Protein AF-A0A9P5PRA2-F1 (afdb_monomer_lite)

Sequence (176 aa):
MSWTPRVGTCTAAHLPLDAEDLCKRAFFCLAYCMKWENIPAKLIINVDEKRAFTLLVGSSASGDILPFQAVWAGKTEKSLPSKDAPGMTEALQRGFHFTFAASEKKTMKEYIEDILIPYVKDIIASDPGLDDDQKAVFYIGVYPVHPGIILIFVPANCMGKVYRKRIQSVGGVFDK

Organism: NCBI:txid206335

pLDDT: mean 76.44, std 20.95, range [28.56, 96.5]

Structure (mmCIF, N/CA/C/O backbone):
data_AF-A0A9P5PRA2-F1
#
_entry.id   AF-A0A9P5PRA2-F1
#
loop_
_atom_site.group_PDB
_atom_site.id
_atom_site.type_symbol
_atom_site.label_atom_id
_atom_site.label_alt_id
_atom_site.label_comp_id
_atom_site.label_asym_id
_atom_site.label_entity_id
_atom_site.label_seq_id
_atom_site.pdbx_PDB_ins_code
_at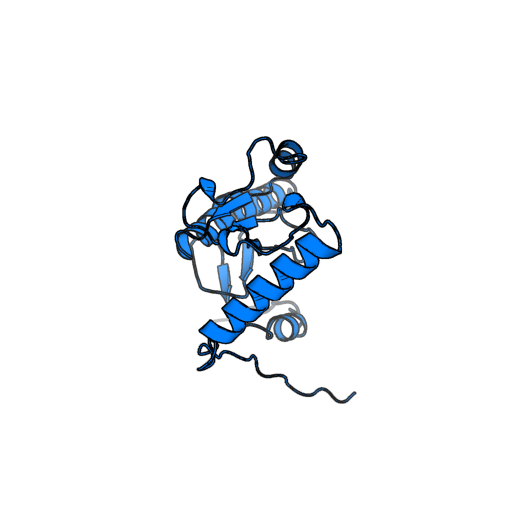om_site.Cartn_x
_atom_site.Cartn_y
_atom_site.Cartn_z
_atom_site.occupancy
_atom_site.B_iso_or_equiv
_atom_site.auth_seq_id
_atom_site.auth_comp_id
_atom_site.auth_asym_id
_atom_site.auth_atom_id
_atom_site.pdbx_PDB_model_num
ATOM 1 N N . MET A 1 1 ? 2.597 -35.033 14.545 1.00 32.81 1 MET A N 1
ATOM 2 C CA . MET A 1 1 ? 2.822 -33.937 13.576 1.00 32.81 1 MET A CA 1
ATOM 3 C C . MET A 1 1 ? 4.154 -33.277 13.897 1.00 32.81 1 MET A C 1
ATOM 5 O O . MET A 1 1 ? 4.254 -32.586 14.901 1.00 32.81 1 MET A O 1
ATOM 9 N N . SER A 1 2 ? 5.188 -33.561 13.109 1.00 29.62 2 SER A N 1
ATOM 10 C CA . SER A 1 2 ? 6.547 -33.031 13.269 1.00 29.62 2 SER A CA 1
ATOM 11 C C . SER A 1 2 ? 6.658 -31.657 12.604 1.00 29.62 2 SER A C 1
ATOM 13 O O . SER A 1 2 ? 6.610 -31.564 11.380 1.00 29.62 2 SER A O 1
ATOM 15 N N . TRP A 1 3 ? 6.788 -30.596 1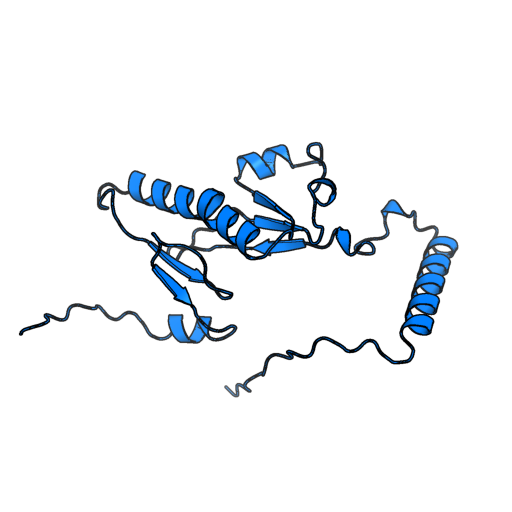3.398 1.00 33.50 3 TRP A N 1
ATOM 16 C CA . TRP A 1 3 ? 7.086 -29.253 12.895 1.00 33.50 3 TRP A CA 1
ATOM 17 C C . TRP A 1 3 ? 8.542 -28.898 13.184 1.00 33.50 3 TRP A C 1
ATOM 19 O O . TRP A 1 3 ? 8.996 -29.038 14.318 1.00 33.50 3 TRP A O 1
ATOM 29 N N . THR A 1 4 ? 9.245 -28.388 12.173 1.00 30.81 4 THR A N 1
ATOM 30 C CA . THR A 1 4 ? 10.605 -27.847 12.301 1.00 30.81 4 THR A CA 1
ATOM 31 C C . THR A 1 4 ? 10.536 -26.315 12.315 1.00 30.81 4 THR A C 1
ATOM 33 O O . THR A 1 4 ? 9.910 -25.737 11.421 1.00 30.81 4 THR A O 1
ATOM 36 N N . PRO A 1 5 ? 11.153 -25.620 13.288 1.00 37.66 5 PRO A N 1
ATOM 37 C CA . PRO A 1 5 ? 11.253 -24.164 13.261 1.00 37.66 5 PRO A CA 1
ATOM 38 C C . PRO A 1 5 ? 12.090 -23.729 12.055 1.00 37.66 5 PRO A C 1
ATOM 40 O O . PRO A 1 5 ? 13.220 -24.185 11.894 1.00 37.66 5 PRO A O 1
ATOM 43 N N . ARG A 1 6 ? 11.558 -22.842 11.209 1.00 36.84 6 ARG A N 1
ATOM 44 C CA . ARG A 1 6 ? 12.360 -22.158 10.187 1.00 36.84 6 ARG A CA 1
ATOM 45 C C . ARG A 1 6 ? 12.792 -20.796 10.718 1.00 36.84 6 ARG A C 1
ATOM 47 O O . ARG A 1 6 ? 11.958 -20.018 11.176 1.00 36.84 6 ARG A O 1
ATOM 54 N N . VAL A 1 7 ? 14.095 -20.537 10.663 1.00 39.88 7 VAL A N 1
ATOM 55 C CA . VAL A 1 7 ? 14.707 -19.234 10.949 1.00 39.88 7 VAL A CA 1
ATOM 56 C C . VAL A 1 7 ? 14.623 -18.391 9.677 1.00 39.88 7 VAL A C 1
ATOM 58 O O . VAL A 1 7 ? 14.866 -18.903 8.586 1.00 39.88 7 VAL A O 1
ATOM 61 N N . GLY A 1 8 ? 14.234 -17.122 9.798 1.00 38.12 8 GLY A N 1
ATOM 62 C CA . GLY A 1 8 ? 14.228 -16.202 8.661 1.00 38.12 8 GLY A CA 1
ATOM 63 C C . GLY A 1 8 ? 15.654 -15.900 8.201 1.00 38.12 8 GLY A C 1
ATOM 64 O O . GLY A 1 8 ? 16.524 -15.614 9.021 1.00 38.12 8 GLY A O 1
ATOM 65 N N . THR A 1 9 ? 15.901 -15.953 6.895 1.00 39.00 9 THR A N 1
ATOM 66 C CA . THR A 1 9 ? 17.178 -15.554 6.297 1.00 39.00 9 THR A CA 1
ATOM 67 C C . THR A 1 9 ? 17.235 -14.030 6.201 1.00 39.00 9 THR A C 1
ATOM 69 O O . THR A 1 9 ? 16.805 -13.451 5.208 1.00 39.00 9 THR A O 1
ATOM 72 N N . CYS A 1 10 ? 17.754 -13.370 7.236 1.00 49.25 10 CYS A N 1
ATOM 73 C CA . CYS A 1 10 ? 18.194 -11.977 7.150 1.00 49.25 10 CYS A CA 1
ATOM 74 C C . CYS A 1 10 ? 19.681 -11.951 6.797 1.00 49.25 10 CYS A C 1
ATOM 76 O O . CYS A 1 10 ? 20.543 -11.733 7.644 1.00 49.25 10 CYS A O 1
ATOM 78 N N . THR A 1 11 ? 19.989 -12.193 5.531 1.00 36.88 11 THR A N 1
ATOM 79 C CA . THR A 1 11 ? 21.275 -11.803 4.958 1.00 36.88 11 THR A CA 1
ATOM 80 C C . THR A 1 11 ? 20.932 -10.961 3.748 1.00 36.88 11 THR A C 1
ATOM 82 O O . THR A 1 11 ? 20.358 -11.473 2.790 1.00 36.88 11 THR A O 1
ATOM 85 N N . ALA A 1 12 ? 21.219 -9.659 3.812 1.00 45.62 12 ALA A N 1
ATOM 86 C CA . ALA A 1 12 ? 21.282 -8.853 2.602 1.00 45.62 12 ALA A CA 1
ATOM 87 C C . ALA A 1 12 ? 22.289 -9.557 1.692 1.00 45.62 12 ALA A C 1
ATOM 89 O O . ALA A 1 12 ? 23.443 -9.732 2.086 1.00 45.62 12 ALA A O 1
ATOM 90 N N . ALA A 1 13 ? 21.828 -10.083 0.559 1.00 53.19 13 ALA A N 1
ATOM 91 C CA . ALA A 1 13 ? 22.694 -10.848 -0.318 1.00 53.19 13 ALA A CA 1
ATOM 92 C C . ALA A 1 13 ? 23.853 -9.938 -0.742 1.00 53.19 13 ALA A C 1
ATOM 94 O O . ALA A 1 13 ? 23.640 -8.935 -1.424 1.00 53.19 13 ALA A O 1
ATOM 95 N N . HIS A 1 14 ? 25.074 -10.265 -0.311 1.00 69.50 14 HIS A N 1
ATOM 96 C CA . HIS A 1 14 ? 26.256 -9.728 -0.966 1.00 69.50 14 HIS A CA 1
ATOM 97 C C . HIS A 1 14 ? 26.139 -10.100 -2.442 1.00 69.50 14 HIS A C 1
ATOM 99 O O . HIS A 1 14 ? 25.847 -11.255 -2.765 1.00 69.50 14 HIS A O 1
ATOM 105 N N . LEU A 1 15 ? 26.317 -9.118 -3.326 1.00 75.19 15 LEU A N 1
ATOM 106 C CA . LEU A 1 15 ? 26.399 -9.402 -4.751 1.00 75.19 15 LEU A CA 1
ATOM 107 C C . LEU A 1 15 ? 27.487 -10.467 -4.957 1.00 75.19 15 LEU A C 1
ATOM 109 O O . LEU A 1 15 ? 28.559 -10.352 -4.349 1.00 75.19 15 LEU A O 1
ATOM 113 N N . PRO A 1 16 ? 27.225 -11.515 -5.753 1.00 85.50 16 PRO A N 1
ATOM 114 C CA . PRO A 1 16 ? 28.253 -12.497 -6.052 1.00 85.50 16 PRO A CA 1
ATOM 115 C C . PRO A 1 16 ? 29.426 -11.805 -6.762 1.00 85.50 16 PRO A C 1
ATOM 117 O O . PRO A 1 16 ? 29.248 -10.778 -7.422 1.00 85.50 16 PRO A O 1
ATOM 120 N N . LEU A 1 17 ? 30.636 -12.349 -6.616 1.00 86.62 17 LEU A N 1
ATOM 121 C CA . LEU A 1 17 ? 31.850 -11.744 -7.187 1.00 86.62 17 LEU A CA 1
ATOM 122 C C . LEU A 1 17 ? 31.771 -11.583 -8.718 1.00 86.62 17 LEU A C 1
ATOM 124 O O . LEU A 1 17 ? 32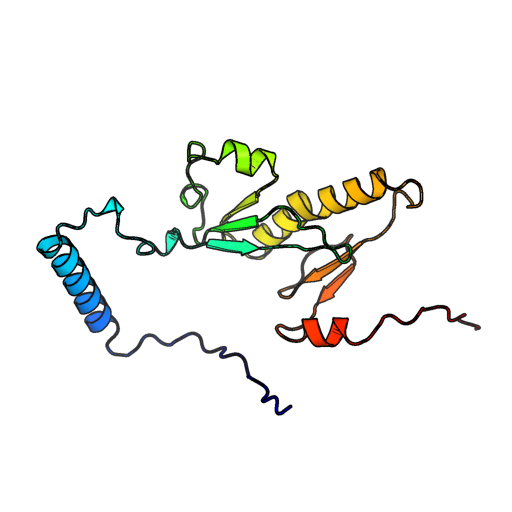.410 -10.694 -9.267 1.00 86.62 17 LEU A O 1
ATOM 128 N N . ASP A 1 18 ? 30.963 -12.405 -9.389 1.00 89.75 18 ASP A N 1
ATOM 129 C CA . ASP A 1 18 ? 30.707 -12.402 -10.832 1.00 89.75 18 ASP A CA 1
ATOM 130 C C . ASP A 1 18 ? 29.368 -11.739 -11.216 1.00 89.75 18 ASP A C 1
ATOM 132 O O . ASP A 1 18 ? 28.861 -11.950 -12.319 1.00 89.75 18 ASP A O 1
ATOM 136 N N . ALA A 1 19 ? 28.776 -10.920 -10.336 1.00 85.50 19 ALA A N 1
ATOM 137 C CA . ALA A 1 19 ? 27.483 -10.271 -10.578 1.00 85.50 19 ALA A CA 1
ATOM 138 C C . ALA A 1 19 ? 27.426 -9.515 -11.914 1.00 85.50 19 ALA A C 1
ATOM 140 O O . ALA A 1 19 ? 26.403 -9.545 -12.595 1.00 85.50 19 ALA A O 1
ATOM 141 N N . GLU A 1 20 ? 28.519 -8.863 -12.318 1.00 87.75 20 GLU A N 1
ATOM 142 C CA . GLU A 1 20 ? 28.580 -8.149 -13.595 1.00 87.75 20 GLU A CA 1
ATOM 143 C C . GLU A 1 20 ? 28.440 -9.103 -14.792 1.00 87.75 20 GLU A C 1
ATOM 145 O O . GLU A 1 20 ? 27.674 -8.828 -15.720 1.00 87.75 20 GLU A O 1
ATOM 150 N N . ASP A 1 21 ? 29.122 -10.248 -14.758 1.00 89.88 21 ASP A N 1
ATOM 151 C CA . ASP A 1 21 ? 29.041 -11.261 -15.810 1.00 89.88 21 ASP A CA 1
ATOM 152 C C . ASP A 1 21 ? 27.671 -11.938 -15.835 1.00 89.88 21 ASP A C 1
ATOM 154 O O . ASP A 1 21 ? 27.110 -12.160 -16.910 1.00 89.88 21 ASP A O 1
ATOM 158 N N . LEU A 1 22 ? 27.091 -12.217 -14.665 1.00 86.81 22 LEU A N 1
ATOM 159 C CA . LEU A 1 22 ? 25.732 -12.744 -14.548 1.00 86.81 22 LEU A CA 1
ATOM 160 C C . LEU A 1 22 ? 24.698 -11.768 -15.124 1.00 86.81 22 LEU A C 1
ATOM 162 O O . LEU A 1 22 ? 23.844 -12.180 -15.910 1.00 86.81 22 LEU A O 1
ATOM 166 N N . CYS A 1 23 ? 24.810 -10.474 -14.815 1.00 85.94 23 CYS A N 1
ATOM 167 C CA . CYS A 1 23 ? 23.946 -9.433 -15.368 1.00 85.94 23 CYS A CA 1
ATOM 168 C C . CYS A 1 23 ? 24.092 -9.316 -16.891 1.00 85.94 23 CYS A C 1
ATOM 170 O O . CYS A 1 23 ? 23.087 -9.270 -17.603 1.00 85.94 23 CYS A O 1
ATOM 172 N N . LYS A 1 24 ? 25.326 -9.330 -17.416 1.00 87.12 24 LYS A N 1
ATOM 173 C CA . LYS A 1 24 ? 25.581 -9.325 -18.868 1.00 87.12 24 LYS A CA 1
ATOM 174 C C . LYS A 1 24 ? 24.975 -10.553 -19.547 1.00 87.12 24 LYS A C 1
ATOM 176 O O . LYS A 1 24 ? 24.306 -10.419 -20.569 1.00 87.12 24 LYS A O 1
ATOM 181 N N . ARG A 1 25 ? 25.158 -11.748 -18.973 1.00 88.12 25 ARG A N 1
ATOM 182 C CA . ARG A 1 25 ? 24.572 -12.996 -19.490 1.00 88.12 25 ARG A CA 1
ATOM 183 C C . ARG A 1 25 ? 23.048 -12.942 -19.489 1.00 88.12 25 ARG A C 1
ATOM 185 O O . ARG A 1 25 ? 22.446 -13.253 -20.509 1.00 88.12 25 ARG A O 1
ATOM 192 N N . ALA A 1 26 ? 22.428 -12.499 -18.396 1.00 86.44 26 ALA A N 1
ATOM 193 C CA . ALA A 1 26 ? 20.977 -12.348 -18.307 1.00 86.44 26 ALA A CA 1
ATOM 194 C C . ALA A 1 26 ? 20.437 -11.369 -19.362 1.00 86.44 26 ALA A C 1
ATOM 196 O O . ALA A 1 26 ? 19.448 -11.671 -20.030 1.00 86.44 26 ALA A O 1
ATOM 197 N N . PHE A 1 27 ? 21.122 -10.240 -19.571 1.00 89.06 27 PHE A N 1
ATOM 198 C CA . PHE A 1 27 ? 20.780 -9.278 -20.618 1.00 89.06 27 PHE A CA 1
ATOM 199 C C . PHE A 1 27 ? 20.839 -9.901 -22.020 1.00 89.06 27 PHE A C 1
ATOM 201 O O . PHE A 1 27 ? 19.895 -9.755 -22.797 1.00 89.06 27 PHE A O 1
ATOM 208 N N . PHE A 1 28 ? 21.906 -10.638 -22.345 1.00 91.00 28 PHE A N 1
ATOM 209 C CA . PHE A 1 28 ? 22.017 -11.304 -23.644 1.00 91.00 28 PHE A CA 1
ATOM 210 C C . PHE A 1 28 ? 20.995 -12.426 -23.825 1.00 91.00 28 PHE A C 1
ATOM 212 O O . PHE A 1 28 ? 20.425 -12.537 -24.908 1.00 91.00 28 PHE A O 1
ATOM 219 N N . CYS A 1 29 ? 20.710 -13.213 -22.784 1.00 88.94 29 CYS A N 1
ATOM 220 C CA . CYS A 1 29 ? 19.642 -14.210 -22.814 1.00 88.94 29 CYS A CA 1
ATOM 221 C C . CYS A 1 29 ? 18.288 -13.553 -23.102 1.00 88.94 29 CYS A C 1
ATOM 223 O O . CYS A 1 29 ? 17.560 -14.015 -23.975 1.00 88.94 29 CYS A O 1
ATOM 225 N N . LEU A 1 30 ? 17.975 -12.439 -22.433 1.00 86.25 30 LEU A N 1
ATOM 226 C CA . LEU A 1 30 ? 16.751 -11.683 -22.684 1.00 86.25 30 LEU A CA 1
ATOM 227 C C . LEU A 1 30 ? 16.692 -11.173 -24.131 1.00 86.25 30 LEU A C 1
ATOM 229 O O . LEU A 1 30 ? 15.699 -11.407 -24.814 1.00 86.25 30 LEU A O 1
ATOM 233 N N . ALA A 1 31 ? 17.755 -10.529 -24.620 1.00 90.62 31 ALA A N 1
ATOM 234 C CA . ALA A 1 31 ? 17.822 -10.019 -25.990 1.00 90.62 31 ALA A CA 1
ATOM 235 C C . ALA A 1 31 ? 17.694 -11.137 -27.039 1.00 90.62 31 ALA A C 1
ATOM 237 O O . ALA A 1 31 ? 17.020 -10.963 -28.056 1.00 90.62 31 ALA A O 1
ATOM 238 N N . TYR A 1 32 ? 18.308 -12.295 -26.782 1.00 91.69 32 TYR A N 1
ATOM 239 C CA . TYR A 1 32 ? 18.194 -13.473 -27.633 1.00 91.69 32 TYR A CA 1
ATOM 240 C C . TYR A 1 32 ? 16.758 -13.999 -27.665 1.00 91.69 32 TYR A C 1
ATOM 242 O O . TYR A 1 32 ? 16.207 -14.151 -28.751 1.00 91.69 32 TYR A O 1
ATOM 250 N N . CYS A 1 33 ? 16.125 -14.195 -26.504 1.00 86.88 33 CYS A N 1
ATOM 251 C CA . CYS A 1 33 ? 14.725 -14.615 -26.419 1.00 86.88 33 CYS A CA 1
ATOM 252 C C . CYS A 1 33 ? 13.797 -13.619 -27.123 1.00 86.88 33 CYS A C 1
ATOM 254 O O . CYS A 1 33 ? 12.947 -14.023 -27.908 1.00 86.88 33 CYS A O 1
ATOM 256 N N . MET A 1 34 ? 13.995 -12.313 -26.910 1.00 92.00 34 MET A N 1
ATOM 257 C CA . MET A 1 34 ? 13.219 -11.272 -27.588 1.00 92.00 34 MET A CA 1
ATOM 258 C C . MET A 1 34 ? 13.333 -11.364 -29.108 1.00 92.00 34 MET A C 1
ATOM 260 O O . MET A 1 34 ? 12.327 -11.260 -29.804 1.00 92.00 34 MET A O 1
ATOM 264 N N . LYS A 1 35 ? 14.546 -11.580 -29.627 1.00 93.56 35 LYS A N 1
ATOM 265 C CA . LYS A 1 35 ? 14.792 -11.687 -31.066 1.00 93.56 35 LYS A CA 1
ATOM 266 C C . LYS A 1 35 ? 14.253 -12.991 -31.655 1.00 93.56 35 LYS A C 1
ATOM 268 O O . LYS A 1 35 ? 13.635 -12.955 -32.713 1.00 93.56 35 LYS A O 1
ATOM 273 N N . TRP A 1 36 ? 14.528 -14.123 -31.011 1.00 94.00 36 TRP A N 1
ATOM 274 C CA . TRP A 1 36 ? 14.242 -15.456 -31.547 1.00 94.00 36 TRP A CA 1
ATOM 275 C C . TRP A 1 36 ? 12.756 -15.806 -31.469 1.00 94.00 36 TRP A C 1
ATOM 277 O O . TRP A 1 36 ? 12.188 -16.296 -32.437 1.00 94.00 36 TRP A O 1
ATOM 287 N N . GLU A 1 37 ? 12.117 -15.473 -30.349 1.00 92.50 37 GLU A N 1
ATOM 288 C CA . GLU A 1 37 ? 10.691 -15.725 -30.112 1.00 92.50 37 GLU A CA 1
ATOM 289 C C . GLU A 1 37 ? 9.810 -14.527 -30.514 1.00 92.50 37 GLU A C 1
ATOM 291 O O . GLU A 1 37 ? 8.602 -14.530 -30.286 1.00 92.50 37 GLU A O 1
ATOM 296 N N . ASN A 1 38 ? 10.405 -13.476 -31.095 1.00 91.06 38 ASN A N 1
ATOM 297 C CA . ASN A 1 38 ? 9.722 -12.239 -31.487 1.00 91.06 38 ASN A CA 1
ATOM 298 C C . ASN A 1 38 ? 8.892 -11.621 -30.337 1.00 91.06 38 ASN A C 1
ATOM 300 O O . ASN A 1 38 ? 7.755 -11.182 -30.529 1.00 91.06 38 ASN A O 1
ATOM 304 N N . ILE A 1 39 ? 9.451 -11.606 -29.120 1.00 87.44 39 ILE A N 1
ATOM 305 C CA . ILE A 1 39 ? 8.765 -11.090 -27.928 1.00 87.44 39 ILE A CA 1
ATOM 306 C C . ILE A 1 39 ? 8.870 -9.559 -27.929 1.00 87.44 39 ILE A C 1
ATOM 308 O O . ILE A 1 39 ? 9.969 -9.013 -27.785 1.00 87.44 39 ILE A O 1
ATOM 312 N N . PRO A 1 40 ? 7.751 -8.825 -28.051 1.00 88.00 40 PRO A N 1
ATOM 313 C CA . PRO A 1 40 ? 7.777 -7.373 -27.999 1.00 88.00 40 PRO A CA 1
ATOM 314 C C . PRO A 1 40 ? 8.133 -6.887 -26.587 1.00 88.00 40 PRO A C 1
ATOM 316 O O . PRO A 1 40 ? 7.687 -7.457 -25.593 1.00 88.00 40 PRO A O 1
ATOM 319 N N . ALA A 1 41 ? 8.856 -5.766 -26.489 1.00 83.38 41 ALA A N 1
ATOM 320 C CA . ALA A 1 41 ? 9.325 -5.209 -25.213 1.00 83.38 41 ALA A CA 1
ATOM 321 C C . ALA A 1 41 ? 8.204 -4.993 -24.173 1.00 83.38 41 ALA A C 1
ATOM 323 O O . ALA A 1 41 ? 8.425 -5.153 -22.977 1.00 83.38 41 ALA A O 1
ATOM 324 N N . LYS A 1 42 ? 6.978 -4.695 -24.626 1.00 81.19 42 LYS A N 1
ATOM 325 C CA . LYS A 1 42 ? 5.791 -4.534 -23.766 1.00 81.19 42 LYS A CA 1
ATOM 326 C C . LYS A 1 42 ? 5.366 -5.806 -23.016 1.00 81.19 42 LYS A C 1
ATOM 328 O O . LYS A 1 42 ? 4.558 -5.711 -22.102 1.00 81.19 42 LYS A O 1
ATOM 333 N N . LEU A 1 43 ? 5.852 -6.978 -23.431 1.00 83.69 43 LEU A N 1
ATOM 334 C CA . LEU A 1 43 ? 5.588 -8.268 -22.785 1.00 83.69 43 LEU A CA 1
ATOM 335 C C . LEU A 1 43 ? 6.740 -8.717 -21.875 1.00 83.69 43 LEU A C 1
ATOM 337 O O . LEU A 1 43 ? 6.694 -9.817 -21.332 1.00 83.69 43 LEU A O 1
ATOM 341 N N . ILE A 1 44 ? 7.757 -7.873 -21.677 1.00 78.06 44 ILE A N 1
ATOM 342 C CA . ILE A 1 44 ? 8.797 -8.117 -20.679 1.00 78.06 44 ILE A CA 1
ATOM 343 C C . ILE A 1 44 ? 8.293 -7.602 -19.330 1.00 78.06 44 ILE A C 1
ATOM 345 O O . ILE A 1 44 ? 8.176 -6.399 -19.098 1.00 78.06 44 ILE A O 1
ATOM 349 N N . ILE A 1 45 ? 7.957 -8.537 -18.447 1.00 75.44 45 ILE A N 1
ATOM 350 C CA . ILE A 1 45 ? 7.318 -8.273 -17.155 1.00 75.44 45 ILE A CA 1
ATOM 351 C C . ILE A 1 45 ? 8.389 -8.260 -16.053 1.00 75.44 45 ILE A C 1
ATOM 353 O O . ILE A 1 45 ? 9.343 -9.031 -16.107 1.00 75.44 45 ILE A O 1
ATOM 357 N N . ASN A 1 46 ? 8.224 -7.397 -15.042 1.00 67.56 46 ASN A N 1
ATOM 358 C CA . ASN A 1 46 ? 9.077 -7.314 -13.842 1.00 67.56 46 ASN A CA 1
ATOM 359 C C . ASN A 1 46 ? 10.572 -7.012 -14.081 1.00 67.56 46 ASN A C 1
ATOM 361 O O . ASN A 1 46 ? 11.394 -7.298 -13.216 1.00 67.56 46 ASN A O 1
ATOM 365 N N . VAL A 1 47 ? 10.944 -6.413 -15.218 1.00 72.25 47 VAL A N 1
ATOM 366 C CA . VAL A 1 47 ? 12.351 -6.044 -15.492 1.00 72.25 47 VAL A CA 1
ATOM 367 C C . VAL A 1 47 ? 12.766 -4.719 -14.844 1.00 72.25 47 VAL A C 1
ATOM 369 O O . VAL A 1 47 ? 13.950 -4.469 -14.642 1.00 72.25 47 VAL A O 1
ATOM 372 N N . ASP A 1 48 ? 11.795 -3.854 -14.541 1.00 69.50 48 ASP A N 1
ATOM 373 C CA . ASP A 1 48 ? 12.030 -2.537 -13.952 1.00 69.50 48 ASP A CA 1
ATOM 374 C C . ASP A 1 48 ? 11.818 -2.603 -12.437 1.00 69.50 48 ASP A C 1
ATOM 376 O O . ASP A 1 48 ? 10.686 -2.553 -11.951 1.00 69.50 48 ASP A O 1
ATOM 380 N N . GLU A 1 49 ? 12.919 -2.690 -11.688 1.00 64.62 49 GLU A N 1
ATOM 381 C CA . GLU A 1 49 ? 12.921 -2.675 -10.220 1.00 64.62 49 GLU A CA 1
ATOM 382 C C . GLU A 1 49 ? 12.177 -1.451 -9.657 1.00 64.62 49 GLU A C 1
ATOM 384 O O . GLU A 1 49 ? 11.522 -1.540 -8.620 1.00 64.62 49 GLU A O 1
ATOM 389 N N . LYS A 1 50 ? 12.176 -0.312 -10.370 1.00 64.25 50 LYS A N 1
ATOM 390 C CA . LYS A 1 50 ? 11.488 0.912 -9.917 1.00 64.25 50 LYS A CA 1
ATOM 391 C C . LYS A 1 50 ? 9.964 0.782 -9.924 1.00 64.25 50 LYS A C 1
ATOM 393 O O . LYS A 1 50 ? 9.288 1.617 -9.324 1.00 64.25 50 LYS A O 1
ATOM 398 N N . ARG A 1 51 ? 9.438 -0.243 -10.601 1.00 68.31 51 ARG A N 1
ATOM 399 C CA . ARG A 1 51 ? 8.014 -0.593 -10.672 1.00 68.31 51 ARG A CA 1
ATOM 400 C C . ARG A 1 51 ? 7.650 -1.772 -9.770 1.00 68.31 51 ARG A C 1
ATOM 402 O O . ARG A 1 51 ? 6.496 -2.191 -9.770 1.00 68.31 51 ARG A O 1
ATOM 409 N N . ALA A 1 52 ? 8.598 -2.294 -8.994 1.00 81.12 52 ALA A N 1
ATOM 410 C CA . ALA A 1 52 ? 8.272 -3.187 -7.895 1.00 81.12 52 ALA A CA 1
ATOM 411 C C . ALA A 1 52 ? 7.500 -2.413 -6.815 1.00 81.12 52 ALA A C 1
ATOM 413 O O . ALA A 1 52 ? 7.782 -1.240 -6.542 1.00 81.12 52 ALA A O 1
ATOM 414 N N . PHE A 1 53 ? 6.526 -3.069 -6.191 1.00 88.69 53 PHE A N 1
ATOM 415 C CA . PHE A 1 53 ? 5.769 -2.502 -5.084 1.00 88.69 53 PHE A CA 1
ATOM 416 C C . PHE A 1 53 ? 5.452 -3.568 -4.036 1.00 88.69 53 PHE A C 1
ATOM 418 O O . PHE A 1 53 ? 5.363 -4.758 -4.337 1.00 88.69 53 PHE A O 1
ATOM 425 N N . THR A 1 54 ? 5.259 -3.118 -2.802 1.00 88.69 54 THR A N 1
ATOM 426 C CA . THR A 1 54 ? 4.786 -3.929 -1.681 1.00 88.69 54 THR A CA 1
ATOM 427 C C . THR A 1 54 ? 3.312 -3.630 -1.452 1.00 88.69 54 THR A C 1
ATOM 429 O O . THR A 1 54 ? 2.931 -2.464 -1.365 1.00 88.69 54 THR A O 1
ATOM 432 N N . LEU A 1 55 ? 2.481 -4.665 -1.332 1.00 90.44 55 LEU A N 1
ATOM 433 C CA . LEU A 1 55 ? 1.080 -4.514 -0.946 1.00 90.44 55 LEU A CA 1
ATOM 434 C C . LEU A 1 55 ? 0.942 -4.720 0.565 1.00 90.44 55 LEU A C 1
ATOM 436 O O . LEU A 1 55 ? 1.216 -5.809 1.070 1.00 90.44 55 LEU A O 1
ATOM 440 N N . LEU A 1 56 ? 0.519 -3.682 1.281 1.00 90.00 56 LEU A N 1
ATOM 441 C CA . LEU A 1 56 ? 0.140 -3.772 2.683 1.00 90.00 56 LEU A CA 1
ATOM 442 C C . LEU A 1 56 ? -1.356 -4.089 2.763 1.00 90.00 56 LEU A C 1
ATOM 444 O O . LEU A 1 56 ? -2.194 -3.341 2.255 1.00 90.00 56 LEU A O 1
ATOM 448 N N . VAL A 1 57 ? -1.663 -5.222 3.392 1.00 88.88 57 VAL A N 1
ATOM 449 C CA . VAL A 1 57 ? -3.021 -5.747 3.547 1.00 88.88 57 VAL A CA 1
ATOM 450 C C . VAL A 1 57 ? -3.365 -5.785 5.029 1.00 88.88 57 VAL A C 1
ATOM 452 O O . VAL A 1 57 ? -2.658 -6.419 5.816 1.00 88.88 57 VAL A O 1
ATOM 455 N N . GLY A 1 58 ? -4.450 -5.107 5.397 1.00 89.19 58 GLY A N 1
ATOM 456 C CA . GLY A 1 58 ? -5.033 -5.159 6.732 1.00 89.19 58 GLY A CA 1
ATOM 457 C C . GLY A 1 58 ? -6.262 -6.058 6.763 1.00 89.19 58 GLY A C 1
ATOM 458 O O . GLY A 1 58 ? -7.051 -6.074 5.821 1.00 89.19 58 GLY A O 1
ATOM 459 N N . SER A 1 59 ? -6.445 -6.774 7.867 1.00 92.06 59 SER A N 1
ATOM 460 C CA . SER A 1 59 ? -7.677 -7.508 8.146 1.00 92.06 59 SER A CA 1
ATOM 461 C C . SER A 1 59 ? -8.115 -7.285 9.585 1.00 92.06 59 SER A C 1
ATOM 463 O O . SER A 1 59 ? -7.271 -7.227 10.486 1.00 92.06 59 SER A O 1
ATOM 465 N N . SER A 1 60 ? -9.420 -7.203 9.811 1.00 91.50 60 SER A N 1
ATOM 466 C CA . SER A 1 60 ? -9.998 -7.111 11.147 1.00 91.50 60 SER A CA 1
ATOM 467 C C . SER A 1 60 ? -10.176 -8.497 11.777 1.00 91.50 60 SER A C 1
ATOM 469 O O . SER A 1 60 ? -10.147 -9.529 11.104 1.00 91.50 60 SER A O 1
ATOM 471 N N . ALA A 1 61 ? -10.380 -8.536 13.095 1.00 87.06 61 ALA A N 1
ATOM 472 C CA . ALA A 1 61 ? -10.706 -9.781 13.791 1.00 87.06 61 ALA A CA 1
ATOM 473 C C . ALA A 1 61 ? -12.127 -10.291 13.472 1.00 87.06 61 ALA A C 1
ATOM 475 O O . ALA A 1 61 ? -12.394 -11.476 13.663 1.00 87.06 61 ALA A O 1
ATOM 476 N N . SER A 1 62 ? -13.014 -9.419 12.977 1.00 88.06 62 SER A N 1
ATOM 477 C CA . SER A 1 62 ? -14.352 -9.761 12.476 1.00 88.06 62 SER A CA 1
ATOM 478 C C . SER A 1 62 ? -14.333 -10.380 11.075 1.00 88.06 62 SER A C 1
ATOM 480 O O . SER A 1 62 ? -15.337 -10.951 10.660 1.00 88.06 62 SER A O 1
ATOM 482 N N . GLY A 1 63 ? -13.191 -10.349 10.376 1.00 90.06 63 GLY A N 1
ATOM 483 C CA . GLY A 1 63 ? -13.029 -10.942 9.045 1.00 90.06 63 GLY A CA 1
ATOM 484 C C . GLY A 1 63 ? -13.119 -9.944 7.890 1.00 90.06 63 GLY A C 1
ATOM 485 O O . GLY A 1 63 ? -13.099 -10.361 6.733 1.00 90.06 63 GLY A O 1
ATOM 486 N N . ASP A 1 64 ? -13.175 -8.647 8.183 1.00 91.56 64 ASP A N 1
ATOM 487 C CA . ASP A 1 64 ? -13.163 -7.594 7.172 1.00 91.56 64 ASP A CA 1
ATOM 488 C C . ASP A 1 64 ? -11.762 -7.431 6.588 1.00 91.56 64 ASP A C 1
ATOM 490 O O . ASP A 1 64 ? -10.748 -7.580 7.278 1.00 91.56 64 ASP A O 1
ATOM 494 N N . ILE A 1 65 ? -11.710 -7.087 5.306 1.00 92.31 65 ILE A N 1
ATOM 495 C CA . ILE A 1 65 ? -10.477 -6.732 4.610 1.00 92.31 65 ILE A CA 1
ATOM 496 C C . ILE A 1 65 ? -10.458 -5.216 4.467 1.00 92.31 65 ILE A C 1
ATOM 498 O O . ILE A 1 65 ? -11.374 -4.632 3.890 1.00 92.31 65 ILE A O 1
ATOM 502 N N . LEU A 1 66 ? -9.411 -4.584 4.992 1.00 93.44 66 LEU A N 1
ATOM 503 C CA . LEU A 1 66 ? -9.220 -3.146 4.854 1.00 93.44 66 LEU A CA 1
ATOM 504 C C . LEU A 1 66 ? -8.730 -2.820 3.432 1.00 93.44 66 LEU A C 1
ATOM 506 O O . LEU A 1 66 ? -8.079 -3.664 2.801 1.00 93.44 66 LEU A O 1
ATOM 510 N N . PRO A 1 67 ? -8.990 -1.597 2.934 1.00 94.69 67 PRO A N 1
ATOM 511 C CA . PRO A 1 67 ? -8.434 -1.140 1.669 1.00 94.69 67 PRO A CA 1
ATOM 512 C C . PRO A 1 67 ? -6.916 -1.336 1.585 1.00 94.69 67 PRO A C 1
ATOM 514 O O . PRO A 1 67 ? -6.190 -1.234 2.577 1.00 94.69 67 PRO A O 1
ATOM 517 N N . PHE A 1 68 ? -6.424 -1.648 0.387 1.00 94.38 68 PHE A N 1
ATOM 518 C CA . PHE A 1 68 ? -5.014 -1.973 0.199 1.00 94.38 68 PHE A CA 1
ATOM 519 C C . PHE A 1 68 ? -4.156 -0.724 0.039 1.00 94.38 68 PHE A C 1
ATOM 521 O O . PHE A 1 68 ? -4.510 0.188 -0.706 1.00 94.38 68 PHE A O 1
ATOM 528 N N . GLN A 1 69 ? -2.969 -0.740 0.646 1.00 95.50 69 GLN A N 1
ATOM 529 C CA . GLN A 1 69 ? -1.917 0.223 0.333 1.00 95.50 69 GLN A CA 1
ATOM 530 C C . GLN A 1 69 ? -0.852 -0.426 -0.558 1.00 95.50 69 GLN A C 1
ATOM 532 O O . GLN A 1 69 ? -0.189 -1.379 -0.154 1.00 95.50 69 GLN A O 1
ATOM 537 N N . ALA A 1 70 ? -0.645 0.117 -1.755 1.00 94.50 70 ALA A N 1
ATOM 538 C CA . ALA A 1 70 ? 0.439 -0.266 -2.655 1.00 94.50 70 ALA A CA 1
ATOM 539 C C . ALA A 1 70 ? 1.610 0.722 -2.521 1.00 94.50 70 ALA A C 1
ATOM 541 O O . ALA A 1 70 ? 1.507 1.877 -2.936 1.00 94.50 70 ALA A O 1
ATOM 542 N N . VAL A 1 71 ? 2.728 0.262 -1.954 1.00 92.38 71 VAL A N 1
ATOM 543 C CA . VAL A 1 71 ? 3.959 1.037 -1.738 1.00 92.38 71 VAL A CA 1
ATOM 544 C C . VAL A 1 71 ? 4.971 0.738 -2.843 1.00 92.38 71 VAL A C 1
ATOM 546 O O . VAL A 1 71 ? 5.626 -0.300 -2.832 1.00 92.38 71 VAL A O 1
ATOM 549 N N . TRP A 1 72 ? 5.123 1.655 -3.792 1.00 91.75 72 TRP A N 1
ATOM 550 C CA . TRP A 1 72 ? 6.037 1.546 -4.930 1.00 91.75 72 TRP A CA 1
ATOM 551 C C . TRP A 1 72 ? 7.478 1.882 -4.532 1.00 91.75 72 TRP A C 1
ATOM 553 O O . TRP A 1 72 ? 7.717 2.830 -3.785 1.00 91.75 72 TRP A O 1
ATOM 563 N N . ALA A 1 73 ? 8.451 1.127 -5.046 1.00 85.44 73 ALA A N 1
ATOM 564 C CA . ALA A 1 73 ? 9.852 1.190 -4.615 1.00 85.44 73 ALA A CA 1
ATOM 565 C C . ALA A 1 73 ? 10.559 2.527 -4.918 1.00 85.44 73 ALA A C 1
ATOM 567 O O . ALA A 1 73 ? 11.576 2.852 -4.305 1.00 85.44 73 ALA A O 1
ATOM 568 N N . GLY A 1 74 ? 10.051 3.320 -5.865 1.00 85.94 74 GLY A N 1
ATOM 569 C CA . GLY A 1 74 ? 10.644 4.616 -6.190 1.00 85.94 74 GLY A CA 1
ATOM 570 C C . GLY A 1 74 ? 10.410 5.704 -5.127 1.00 85.94 74 GLY A C 1
ATOM 571 O O . GLY A 1 74 ? 9.716 5.520 -4.132 1.00 85.94 74 GLY A O 1
ATOM 572 N N . LYS A 1 75 ? 11.016 6.880 -5.336 1.00 86.88 75 LYS A N 1
ATOM 573 C CA . LYS A 1 75 ? 11.028 7.996 -4.361 1.00 86.88 75 LYS A CA 1
ATOM 574 C C . LYS A 1 75 ? 10.132 9.179 -4.737 1.00 86.88 75 LYS A C 1
ATOM 576 O O . LYS A 1 75 ? 10.141 10.193 -4.048 1.00 86.88 75 LYS A O 1
ATOM 581 N N . THR A 1 76 ? 9.411 9.086 -5.852 1.00 89.50 76 THR A N 1
ATOM 582 C CA . THR A 1 76 ? 8.588 10.185 -6.388 1.00 89.50 76 THR A CA 1
ATOM 583 C C . THR A 1 76 ? 7.271 9.660 -6.947 1.00 89.50 76 THR A C 1
ATOM 585 O O . THR A 1 76 ? 7.175 8.475 -7.269 1.00 89.50 76 THR A O 1
ATOM 588 N N . GLU A 1 77 ? 6.300 10.546 -7.172 1.00 89.44 77 GLU A N 1
ATOM 589 C CA . GLU A 1 77 ? 5.014 10.209 -7.807 1.00 89.44 77 GLU A CA 1
ATOM 590 C C . GLU A 1 77 ? 5.159 9.546 -9.180 1.00 89.44 77 GLU A C 1
ATOM 592 O O . GLU A 1 77 ? 4.325 8.733 -9.557 1.00 89.44 77 GLU A O 1
ATOM 597 N N . LYS A 1 78 ? 6.253 9.811 -9.908 1.00 88.94 78 LYS A N 1
ATOM 598 C CA . LYS A 1 78 ? 6.533 9.165 -11.204 1.00 88.94 78 LYS A CA 1
ATOM 599 C C . LYS A 1 78 ? 6.714 7.646 -11.104 1.00 88.94 78 LYS A C 1
ATOM 601 O O . LYS A 1 78 ? 6.758 6.973 -12.128 1.00 88.94 78 LYS A O 1
ATOM 606 N N . SER A 1 79 ? 6.876 7.129 -9.888 1.00 88.38 79 SER A N 1
ATOM 607 C CA . SER A 1 79 ? 6.998 5.695 -9.606 1.00 88.38 79 SER A CA 1
ATOM 608 C C . SER A 1 79 ? 5.634 5.020 -9.460 1.00 88.38 79 SER A C 1
ATOM 610 O O . SER A 1 79 ? 5.567 3.798 -9.499 1.00 88.38 79 SER A O 1
ATOM 612 N N . LEU A 1 80 ? 4.565 5.801 -9.274 1.00 91.44 80 LEU A N 1
ATOM 613 C CA . LEU A 1 80 ? 3.205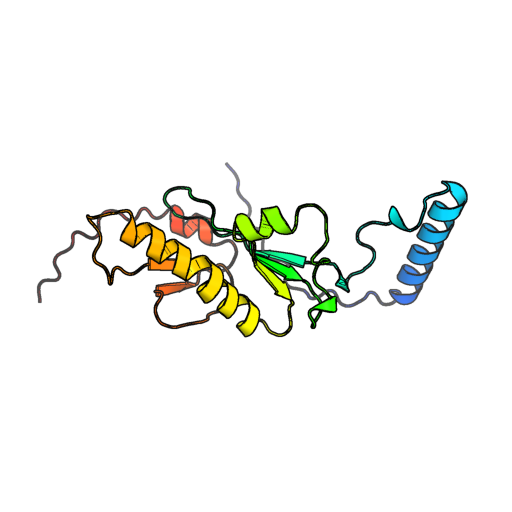 5.293 -9.159 1.00 91.44 80 LEU A CA 1
ATOM 614 C C . LEU A 1 80 ? 2.656 4.889 -10.537 1.00 91.44 80 LEU A C 1
ATOM 616 O O . LEU A 1 80 ? 3.160 5.346 -11.572 1.00 91.44 80 LEU A O 1
ATOM 620 N N . PRO A 1 81 ? 1.596 4.066 -10.579 1.00 91.31 81 PRO A N 1
ATOM 621 C CA . PRO A 1 81 ? 0.845 3.841 -11.802 1.00 91.31 81 PRO A CA 1
ATOM 622 C C . PRO A 1 81 ? 0.310 5.156 -12.369 1.00 91.31 81 PRO A C 1
ATOM 624 O O . PRO A 1 81 ? 0.090 6.127 -11.642 1.00 91.31 81 PRO A O 1
ATOM 627 N N . SER A 1 82 ? 0.053 5.168 -13.677 1.00 91.94 82 SER A N 1
ATOM 628 C CA . SER A 1 82 ? -0.639 6.298 -14.295 1.00 91.94 82 SER A CA 1
ATOM 629 C C . SER A 1 82 ? -1.998 6.519 -13.629 1.00 91.94 82 SER A C 1
ATOM 631 O O . SER A 1 82 ? -2.712 5.556 -13.344 1.00 91.94 82 SER A O 1
ATOM 633 N N . LYS A 1 83 ? -2.382 7.785 -13.451 1.00 92.19 83 LYS A N 1
ATOM 634 C CA . LYS A 1 83 ? -3.732 8.155 -13.000 1.00 92.19 83 LYS A CA 1
ATOM 635 C C . LYS A 1 83 ? -4.809 7.700 -13.993 1.00 92.19 83 LYS A C 1
ATOM 637 O O . LYS A 1 83 ? -5.923 7.402 -13.582 1.00 92.19 83 LYS A O 1
ATOM 642 N N . ASP A 1 84 ? -4.433 7.554 -15.262 1.00 94.50 84 ASP A N 1
ATOM 643 C CA . ASP A 1 84 ? -5.301 7.081 -16.346 1.00 94.50 84 ASP A CA 1
ATOM 644 C C . ASP A 1 84 ? -5.180 5.566 -16.586 1.00 94.50 84 ASP A C 1
ATOM 646 O O . ASP A 1 84 ? -5.633 5.050 -17.609 1.00 94.50 84 ASP A O 1
ATOM 650 N N . ALA A 1 85 ? -4.508 4.830 -15.691 1.00 92.25 85 ALA A N 1
ATOM 651 C CA . ALA A 1 85 ? -4.388 3.386 -15.835 1.00 92.25 85 ALA A CA 1
ATOM 652 C C . ALA A 1 85 ? -5.780 2.723 -15.781 1.00 92.25 85 ALA A C 1
ATOM 654 O O . ALA A 1 85 ? -6.615 3.115 -14.957 1.00 92.25 85 ALA A O 1
ATOM 655 N N . PRO A 1 86 ? -6.039 1.691 -16.606 1.00 94.81 86 PRO A N 1
ATOM 656 C CA . PRO A 1 86 ? -7.282 0.933 -16.530 1.00 94.81 86 PRO A CA 1
ATOM 657 C C . PRO A 1 86 ? -7.552 0.446 -15.099 1.00 94.81 86 PRO A C 1
ATOM 659 O O . PRO A 1 86 ? -6.677 -0.144 -14.469 1.00 94.81 86 PRO A O 1
ATOM 662 N N . GLY A 1 87 ? -8.754 0.717 -14.584 1.00 93.31 87 GLY A N 1
ATOM 663 C CA . GLY A 1 87 ? -9.163 0.335 -13.226 1.00 93.31 87 GLY A CA 1
ATOM 664 C C . GLY A 1 87 ? -8.699 1.273 -12.102 1.00 93.31 87 GLY A C 1
ATOM 665 O O . GLY A 1 87 ? -9.101 1.063 -10.962 1.00 93.31 87 GLY A O 1
ATOM 666 N N . MET A 1 88 ? -7.923 2.330 -12.385 1.00 95.38 88 MET A N 1
ATOM 667 C CA . MET A 1 88 ? -7.465 3.277 -11.354 1.00 95.38 88 MET A CA 1
ATOM 668 C C . MET A 1 88 ? -8.633 3.967 -10.639 1.00 95.38 88 MET A C 1
ATOM 670 O O . MET A 1 88 ? -8.653 4.041 -9.414 1.00 95.38 88 MET A O 1
ATOM 674 N N . THR A 1 89 ? -9.642 4.427 -11.384 1.00 96.50 89 THR A N 1
ATOM 675 C CA . THR A 1 89 ? -10.835 5.060 -10.802 1.00 96.50 89 THR A CA 1
ATOM 676 C C . THR A 1 89 ? -11.572 4.121 -9.850 1.00 96.50 89 THR A C 1
ATOM 678 O O . THR A 1 89 ? -11.922 4.532 -8.748 1.00 96.50 89 THR A O 1
ATOM 681 N N . GLU A 1 90 ? -11.773 2.861 -10.243 1.00 96.31 90 GLU A N 1
ATOM 682 C CA . GLU A 1 90 ? -12.424 1.865 -9.387 1.00 96.31 90 GLU A CA 1
ATOM 683 C C . GLU A 1 90 ? -11.580 1.572 -8.140 1.00 96.31 90 GLU A C 1
ATOM 685 O O . GLU A 1 90 ? -12.112 1.513 -7.034 1.00 96.31 90 GLU A O 1
ATOM 690 N N . ALA A 1 91 ? -10.261 1.433 -8.296 1.00 94.44 91 ALA A N 1
ATOM 691 C CA . ALA A 1 91 ? -9.355 1.202 -7.176 1.00 94.44 91 ALA A CA 1
ATOM 692 C C . ALA A 1 91 ? -9.451 2.332 -6.137 1.00 94.44 91 ALA A C 1
ATOM 694 O O . ALA A 1 91 ? -9.628 2.062 -4.950 1.00 94.44 91 ALA A O 1
ATOM 695 N N . LEU A 1 92 ? -9.415 3.592 -6.584 1.00 94.56 92 LEU A N 1
ATOM 696 C CA . LEU A 1 92 ? -9.565 4.757 -5.708 1.00 94.56 92 LEU A CA 1
ATOM 697 C C . LEU A 1 92 ? -10.947 4.803 -5.040 1.00 94.56 92 LEU A C 1
ATOM 699 O O . LEU A 1 92 ? -11.035 5.086 -3.850 1.00 94.56 92 LEU A O 1
ATOM 703 N N . GLN A 1 93 ? -12.021 4.464 -5.763 1.00 94.06 93 GLN A N 1
ATOM 704 C CA . GLN A 1 93 ? -13.374 4.363 -5.192 1.00 94.06 93 GLN A CA 1
ATOM 705 C C . GLN A 1 93 ? -13.484 3.280 -4.112 1.00 94.06 93 GLN A C 1
ATOM 707 O O . GLN A 1 93 ? -14.261 3.426 -3.174 1.00 94.06 93 GLN A O 1
ATOM 712 N N . ARG A 1 94 ? -12.695 2.206 -4.221 1.00 91.81 94 ARG A N 1
ATOM 713 C CA . ARG A 1 94 ? -12.590 1.146 -3.206 1.00 91.81 94 ARG A CA 1
ATOM 714 C C . ARG A 1 94 ? -11.589 1.473 -2.087 1.00 91.81 94 ARG A C 1
ATOM 716 O O . ARG A 1 94 ? -11.299 0.604 -1.270 1.00 91.81 94 ARG A O 1
ATOM 723 N N . GLY A 1 95 ? -11.046 2.692 -2.054 1.00 93.50 95 GLY A N 1
ATOM 724 C CA . GLY A 1 95 ? -10.127 3.160 -1.015 1.00 93.50 95 GLY A CA 1
ATOM 725 C C . GLY A 1 95 ? -8.680 2.689 -1.174 1.00 93.50 95 GLY A C 1
ATOM 726 O O . GLY A 1 95 ? -7.921 2.740 -0.210 1.00 93.50 95 GLY A O 1
ATOM 727 N N . PHE A 1 96 ? -8.273 2.198 -2.351 1.00 95.00 96 PHE A N 1
ATOM 728 C CA . PHE A 1 96 ? -6.882 1.787 -2.555 1.00 95.00 96 PHE A CA 1
ATOM 729 C C . PHE A 1 96 ? -5.960 2.998 -2.442 1.00 95.00 96 PHE A C 1
ATOM 731 O O . PHE A 1 96 ? -6.133 3.997 -3.143 1.00 95.00 96 PHE A O 1
ATOM 738 N N . HIS A 1 97 ? -4.929 2.867 -1.613 1.00 95.56 97 HIS A N 1
ATOM 739 C CA . HIS A 1 97 ? -3.929 3.904 -1.417 1.00 95.56 97 HIS A CA 1
ATOM 740 C C . HIS A 1 97 ? -2.659 3.585 -2.196 1.00 95.56 97 HIS A C 1
ATOM 742 O O . HIS A 1 97 ? -1.968 2.603 -1.918 1.00 95.56 97 HIS A O 1
ATOM 748 N N . PHE A 1 98 ? -2.311 4.428 -3.162 1.00 95.12 98 PHE A N 1
ATOM 749 C CA . PHE A 1 98 ? -1.073 4.292 -3.926 1.00 95.12 98 PHE A CA 1
ATOM 750 C C . PHE A 1 98 ? -0.032 5.273 -3.394 1.00 95.12 98 PHE A C 1
ATOM 752 O O . PHE A 1 98 ? -0.207 6.486 -3.476 1.00 95.12 98 PHE A O 1
ATOM 759 N N . THR A 1 99 ? 1.082 4.753 -2.882 1.00 94.38 99 THR A N 1
ATOM 760 C CA . THR A 1 99 ? 2.183 5.565 -2.350 1.00 94.38 99 THR A CA 1
ATOM 761 C C . THR A 1 99 ? 3.540 5.027 -2.780 1.00 94.38 99 THR A C 1
ATOM 763 O O . THR A 1 99 ? 3.645 4.003 -3.447 1.00 94.38 99 THR A O 1
ATOM 766 N N . PHE A 1 100 ? 4.603 5.747 -2.446 1.00 92.69 100 PHE A N 1
ATOM 767 C CA . PHE A 1 100 ? 5.972 5.429 -2.829 1.00 92.69 100 PHE A CA 1
ATOM 768 C C . PHE A 1 100 ? 6.920 5.536 -1.630 1.00 92.69 100 PHE A C 1
ATOM 770 O O . PHE A 1 100 ? 6.706 6.339 -0.713 1.00 92.69 100 PHE A O 1
ATOM 777 N N . ALA A 1 101 ? 7.983 4.732 -1.648 1.00 86.75 101 ALA A N 1
ATOM 778 C CA . ALA A 1 101 ? 8.931 4.528 -0.556 1.00 86.75 101 ALA A CA 1
ATOM 779 C C . ALA A 1 101 ? 9.934 5.690 -0.393 1.00 86.75 101 ALA A C 1
ATOM 781 O O . ALA A 1 101 ? 11.151 5.511 -0.434 1.00 86.75 101 ALA A O 1
ATOM 782 N N . ALA A 1 102 ? 9.442 6.915 -0.182 1.00 80.62 102 ALA A N 1
ATOM 783 C CA . ALA A 1 102 ? 10.312 8.048 0.149 1.00 80.62 102 ALA A CA 1
ATOM 784 C C . ALA A 1 102 ? 10.918 7.929 1.560 1.00 80.62 102 ALA A C 1
ATOM 786 O O . ALA A 1 102 ? 12.064 8.319 1.770 1.00 80.62 102 ALA A O 1
ATOM 787 N N . SER A 1 103 ? 10.157 7.391 2.519 1.00 77.12 103 SER A N 1
ATOM 788 C CA . SER A 1 103 ? 10.636 6.964 3.839 1.00 77.12 103 SER A CA 1
ATOM 789 C C . SER A 1 103 ? 9.649 5.981 4.476 1.00 77.12 103 SER A C 1
ATOM 791 O O . SER A 1 103 ? 8.451 6.048 4.199 1.00 77.12 103 SER A O 1
ATOM 793 N N . GLU A 1 104 ? 10.131 5.115 5.372 1.00 69.19 104 GLU A N 1
ATOM 794 C CA . GLU A 1 104 ? 9.286 4.159 6.110 1.00 69.19 104 GLU A CA 1
ATOM 795 C C . GLU A 1 104 ? 8.173 4.877 6.893 1.00 69.19 104 GLU A C 1
ATOM 797 O O . GLU A 1 104 ? 6.996 4.518 6.811 1.00 69.19 104 GLU A O 1
ATOM 802 N N . LYS A 1 105 ? 8.530 5.977 7.574 1.00 79.69 105 LYS A N 1
ATOM 803 C CA . LYS A 1 105 ? 7.600 6.781 8.380 1.00 79.69 105 LYS A CA 1
ATOM 804 C C . LYS A 1 105 ? 6.465 7.387 7.554 1.00 79.69 105 LYS A C 1
ATOM 806 O O . LYS A 1 105 ? 5.342 7.427 8.039 1.00 79.69 105 LYS A O 1
ATOM 811 N N . LYS A 1 106 ? 6.736 7.834 6.319 1.00 87.00 106 LYS A N 1
ATOM 812 C CA . LYS A 1 106 ? 5.711 8.394 5.418 1.00 87.00 106 LYS A CA 1
ATOM 813 C C . LYS A 1 106 ? 4.635 7.358 5.116 1.00 87.00 106 LYS A C 1
ATOM 815 O O . LYS A 1 106 ? 3.458 7.621 5.311 1.00 87.00 106 LYS A O 1
ATOM 820 N N . THR A 1 107 ? 5.055 6.176 4.674 1.00 89.19 107 THR A N 1
ATOM 821 C CA . THR A 1 107 ? 4.129 5.138 4.199 1.00 89.19 107 THR A CA 1
ATOM 822 C C . THR A 1 107 ? 3.236 4.608 5.319 1.00 89.19 107 THR A C 1
ATOM 824 O O . THR A 1 107 ? 2.033 4.449 5.123 1.00 89.19 107 THR A O 1
ATOM 827 N N . MET A 1 108 ? 3.796 4.434 6.523 1.00 87.62 108 MET A N 1
ATOM 828 C CA . MET A 1 108 ? 3.015 4.014 7.684 1.00 87.62 108 MET A CA 1
ATOM 829 C C . MET A 1 108 ? 2.065 5.111 8.172 1.00 87.62 108 MET A C 1
ATOM 831 O O . MET A 1 108 ? 0.925 4.816 8.519 1.00 87.62 108 MET A O 1
ATOM 835 N N . LYS A 1 109 ? 2.510 6.374 8.180 1.00 88.94 109 LYS A N 1
ATOM 836 C CA . LYS A 1 109 ? 1.648 7.506 8.528 1.00 88.94 109 LYS A CA 1
ATOM 837 C C . LYS A 1 109 ? 0.424 7.561 7.614 1.00 88.94 109 LYS A C 1
ATOM 839 O O . LYS A 1 109 ? -0.693 7.571 8.112 1.00 88.94 109 LYS A O 1
ATOM 844 N N . GLU A 1 110 ? 0.647 7.513 6.303 1.00 92.69 110 GLU A N 1
ATOM 845 C CA . GLU A 1 110 ? -0.427 7.512 5.306 1.00 92.69 110 GLU A CA 1
ATOM 846 C C . GLU A 1 110 ? -1.363 6.309 5.478 1.00 92.69 110 GLU A C 1
ATOM 848 O O . GLU A 1 110 ? -2.572 6.465 5.455 1.00 92.69 110 GLU A O 1
ATOM 853 N N . TYR A 1 111 ? -0.848 5.106 5.751 1.00 92.00 111 TYR A N 1
ATOM 854 C CA . TYR A 1 111 ? -1.727 3.959 6.016 1.00 92.00 111 TYR A CA 1
ATOM 855 C C . TYR A 1 111 ? -2.621 4.180 7.245 1.00 92.00 111 TYR A C 1
ATOM 857 O O . TYR A 1 111 ? -3.795 3.812 7.249 1.00 92.00 111 TYR A O 1
ATOM 865 N N . ILE A 1 112 ? -2.069 4.761 8.312 1.00 90.06 112 ILE A N 1
ATOM 866 C CA . ILE A 1 112 ? -2.839 5.036 9.525 1.00 90.06 112 ILE A CA 1
ATOM 867 C C . ILE A 1 112 ? -3.907 6.096 9.247 1.00 90.06 112 ILE A C 1
ATOM 869 O O . ILE A 1 112 ? -5.068 5.880 9.584 1.00 90.06 112 ILE A O 1
ATOM 873 N N . GLU A 1 113 ? -3.524 7.214 8.633 1.00 92.38 113 GLU A N 1
ATOM 874 C CA . GLU A 1 113 ? -4.406 8.361 8.399 1.00 92.38 113 GLU A CA 1
ATOM 875 C C . GLU A 1 113 ? -5.466 8.089 7.326 1.00 92.38 113 GLU A C 1
ATOM 877 O O . GLU A 1 113 ? -6.627 8.440 7.532 1.00 92.38 113 GLU A O 1
ATOM 882 N N . ASP A 1 114 ? -5.090 7.425 6.233 1.00 93.69 114 ASP A N 1
ATOM 883 C CA . ASP A 1 114 ? -5.927 7.299 5.037 1.00 93.69 114 ASP A CA 1
ATOM 884 C C . ASP A 1 114 ? -6.708 5.977 4.980 1.00 93.69 114 ASP A C 1
ATOM 886 O O . ASP A 1 114 ? -7.687 5.878 4.243 1.00 93.69 114 ASP A O 1
ATOM 890 N N . ILE A 1 115 ? -6.308 4.954 5.749 1.00 94.38 115 ILE A N 1
ATOM 891 C CA . ILE A 1 115 ? -6.961 3.630 5.734 1.00 94.38 115 ILE A CA 1
ATOM 892 C C . ILE A 1 115 ? -7.468 3.235 7.121 1.00 94.38 115 ILE A C 1
ATOM 894 O O . ILE A 1 115 ? -8.656 2.966 7.298 1.00 94.38 115 ILE A O 1
ATOM 898 N N . LEU A 1 116 ? -6.584 3.179 8.121 1.00 92.50 116 LEU A N 1
ATOM 899 C CA . LEU A 1 116 ? -6.928 2.592 9.419 1.00 92.50 116 LEU A CA 1
ATOM 900 C C . LEU A 1 116 ? -7.893 3.465 10.230 1.00 92.50 116 LEU A C 1
ATOM 902 O O . LEU A 1 116 ? -8.861 2.947 10.781 1.00 92.50 116 LEU A O 1
ATOM 906 N N . ILE A 1 117 ? -7.642 4.775 10.316 1.00 92.81 117 ILE A N 1
ATOM 907 C CA . ILE A 1 117 ? -8.508 5.703 11.055 1.00 92.81 117 ILE A CA 1
ATOM 908 C C . ILE A 1 117 ? -9.915 5.774 10.439 1.00 92.81 117 ILE A C 1
ATOM 910 O O . ILE A 1 117 ? -10.868 5.646 11.209 1.00 92.81 117 ILE A O 1
ATOM 914 N N . PRO A 1 118 ? -10.089 5.949 9.110 1.00 94.00 118 PRO A N 1
ATOM 915 C CA . PRO A 1 118 ? -11.409 5.910 8.483 1.00 94.00 118 PRO A CA 1
ATOM 916 C C . PRO A 1 118 ? -12.154 4.609 8.778 1.00 94.00 118 PRO A C 1
ATOM 918 O O . PRO A 1 118 ? -13.275 4.661 9.267 1.00 94.00 118 PRO A O 1
ATOM 921 N N . TYR A 1 119 ? -11.491 3.457 8.622 1.00 93.62 119 TYR A N 1
ATOM 922 C CA . TYR A 1 119 ? -12.090 2.160 8.936 1.00 93.62 119 TYR A CA 1
ATOM 923 C C . TYR A 1 119 ? -12.594 2.080 10.387 1.00 93.62 119 TYR A C 1
ATOM 925 O O . TYR A 1 119 ? -13.723 1.669 10.633 1.00 93.62 119 TYR A O 1
ATOM 933 N N . VAL A 1 120 ? -11.778 2.491 11.364 1.00 93.00 120 VAL A N 1
ATOM 934 C CA . VAL A 1 120 ? -12.176 2.460 12.783 1.00 93.00 120 VAL A CA 1
ATOM 935 C C . VAL A 1 120 ? -13.362 3.387 13.044 1.00 93.00 120 VAL A C 1
ATOM 937 O O . VAL A 1 120 ? -14.289 2.999 13.751 1.00 93.00 120 VAL A O 1
ATOM 940 N N . LYS A 1 121 ? -13.353 4.591 12.462 1.00 93.69 121 LYS A N 1
ATOM 941 C CA . LYS A 1 121 ? -14.456 5.548 12.599 1.00 93.69 121 LYS A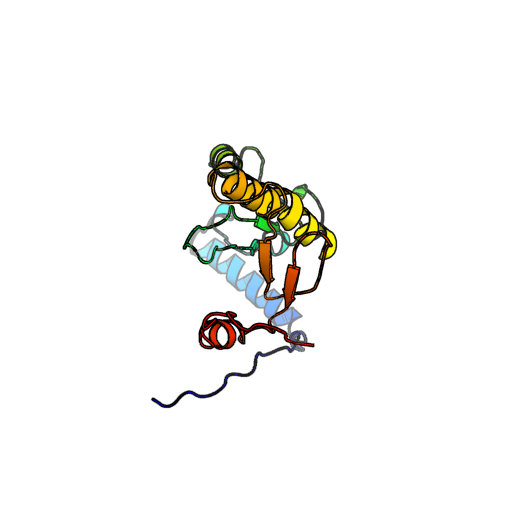 CA 1
ATOM 942 C C . LYS A 1 121 ? -15.751 5.019 11.998 1.00 93.69 121 LYS A C 1
ATOM 944 O O . LYS A 1 121 ? -16.791 5.178 12.624 1.00 93.69 121 LYS A O 1
ATOM 949 N N . ASP A 1 122 ? -15.681 4.376 10.837 1.00 93.81 122 ASP A N 1
ATOM 950 C CA . ASP A 1 122 ? -16.852 3.795 10.184 1.00 93.81 122 ASP A CA 1
ATOM 951 C C . ASP A 1 122 ? -17.464 2.680 11.041 1.00 93.81 122 ASP A C 1
ATOM 953 O O . ASP A 1 122 ? -18.680 2.638 11.210 1.00 93.81 122 ASP A O 1
ATOM 957 N N . ILE A 1 123 ? -16.632 1.829 11.658 1.00 94.44 123 ILE A N 1
ATOM 958 C CA . ILE A 1 123 ? -17.104 0.793 12.589 1.00 94.44 123 ILE A CA 1
ATOM 959 C C . ILE A 1 123 ? -17.795 1.416 13.807 1.00 94.44 123 ILE A C 1
ATOM 961 O O . ILE A 1 123 ? -18.923 1.030 14.106 1.00 94.44 123 ILE A O 1
ATOM 965 N N . ILE A 1 124 ? -17.163 2.395 14.466 1.00 94.38 124 ILE A N 1
ATOM 966 C CA . ILE A 1 124 ? -17.740 3.081 15.637 1.00 94.38 124 ILE A CA 1
ATOM 967 C C . ILE A 1 124 ? -19.065 3.756 15.269 1.00 94.38 124 ILE A C 1
ATOM 969 O O . ILE A 1 124 ? -20.061 3.567 15.952 1.00 94.38 124 ILE A O 1
ATOM 973 N N . ALA A 1 125 ? -19.111 4.476 14.147 1.00 94.25 125 ALA A N 1
ATOM 974 C CA . ALA A 1 125 ? -20.324 5.152 13.696 1.00 94.25 125 ALA A CA 1
ATOM 975 C C . ALA A 1 125 ? -21.455 4.179 13.312 1.00 94.25 125 ALA A C 1
ATOM 977 O O . ALA A 1 125 ? -22.629 4.546 13.366 1.00 94.25 125 ALA A O 1
ATOM 978 N N . SER A 1 126 ? -21.116 2.956 12.891 1.00 94.38 126 SER A N 1
ATOM 979 C CA . SER A 1 126 ? -22.089 1.940 12.476 1.00 94.38 126 SER A CA 1
ATOM 980 C C . SER A 1 126 ? -22.677 1.120 13.628 1.00 94.38 126 SER A C 1
ATOM 982 O O . SER A 1 126 ? -23.746 0.531 13.457 1.00 94.38 126 SER A O 1
ATOM 984 N N . ASP A 1 127 ? -22.009 1.079 14.784 1.00 93.38 127 ASP A N 1
ATOM 985 C CA . ASP A 1 127 ? -22.427 0.295 15.945 1.00 93.38 127 ASP A CA 1
ATOM 986 C C . ASP A 1 127 ? -22.854 1.222 17.099 1.00 93.38 127 ASP A C 1
ATOM 988 O O . ASP A 1 127 ? -22.000 1.753 17.809 1.00 93.38 127 ASP A O 1
ATOM 992 N N . PRO A 1 128 ? -24.168 1.397 17.347 1.00 91.56 128 PRO A N 1
ATOM 993 C CA . PRO A 1 128 ? -24.663 2.260 18.420 1.00 91.56 128 PRO A CA 1
ATOM 994 C C . PRO A 1 128 ? -24.313 1.755 19.831 1.00 91.56 128 PRO A C 1
ATOM 996 O O . PRO A 1 128 ? -24.627 2.432 20.808 1.00 91.56 128 PRO A O 1
ATOM 999 N N . GLY A 1 129 ? -23.729 0.558 19.962 1.00 94.19 129 GLY A N 1
ATOM 1000 C CA . GLY A 1 129 ? -23.220 0.021 21.221 1.00 94.19 129 GLY A CA 1
ATOM 1001 C C . GLY A 1 129 ? -21.788 0.446 21.561 1.00 94.19 129 GLY A C 1
ATOM 1002 O O . GLY A 1 129 ? -21.307 0.073 22.632 1.00 94.19 129 GLY A O 1
ATOM 1003 N N . LEU A 1 130 ? -21.101 1.176 20.677 1.00 91.81 130 LEU A N 1
ATOM 1004 C CA . LEU A 1 130 ? -19.743 1.671 20.899 1.00 91.81 130 LEU A CA 1
ATOM 1005 C C . LEU A 1 130 ? -19.746 3.160 21.258 1.00 91.81 130 LEU A C 1
ATOM 1007 O O . LEU A 1 130 ? -20.508 3.944 20.699 1.00 91.81 130 LEU A O 1
ATOM 1011 N N . ASP A 1 131 ? -18.853 3.544 22.168 1.00 92.94 131 ASP A N 1
ATOM 1012 C CA . ASP A 1 131 ? -18.623 4.949 22.505 1.00 92.94 131 ASP A CA 1
ATOM 1013 C C . ASP A 1 131 ? -17.839 5.664 21.387 1.00 92.94 131 ASP A C 1
ATOM 1015 O O . ASP A 1 131 ? -16.971 5.075 20.737 1.00 92.94 131 ASP A O 1
ATOM 1019 N N . ASP A 1 132 ? -18.084 6.965 21.203 1.00 89.44 132 ASP A N 1
ATOM 1020 C CA . ASP A 1 132 ? -17.416 7.783 20.174 1.00 89.44 132 ASP A CA 1
ATOM 1021 C C . ASP A 1 132 ? -15.880 7.830 20.333 1.00 89.44 132 ASP A C 1
ATOM 1023 O O . ASP A 1 132 ? -15.152 8.063 19.364 1.00 89.44 132 ASP A O 1
ATOM 1027 N N . ASP A 1 133 ? -15.367 7.623 21.551 1.00 87.69 133 ASP A N 1
ATOM 1028 C CA . ASP A 1 133 ? -13.937 7.594 21.875 1.00 87.69 133 ASP A CA 1
ATOM 1029 C C . ASP A 1 133 ? -13.363 6.169 21.995 1.00 87.69 133 ASP A C 1
ATOM 1031 O O . ASP A 1 133 ? -12.224 5.983 22.453 1.00 87.69 133 ASP A O 1
ATOM 1035 N N . GLN A 1 134 ? -14.122 5.161 21.545 1.00 90.81 134 GLN A N 1
ATOM 1036 C CA . GLN A 1 134 ? -13.720 3.762 21.576 1.00 90.81 134 GLN A CA 1
ATOM 1037 C C . GLN A 1 134 ? -12.360 3.556 20.896 1.00 90.81 134 GLN A C 1
ATOM 1039 O O . GLN A 1 134 ? -12.081 4.005 19.782 1.00 90.81 134 GLN A O 1
ATOM 1044 N N . LYS A 1 135 ? -11.480 2.815 21.575 1.00 87.19 135 LYS A N 1
ATOM 1045 C CA . LYS A 1 135 ? -10.109 2.573 21.108 1.00 87.19 135 LYS A CA 1
ATOM 1046 C C . LYS A 1 135 ? -10.019 1.318 20.249 1.00 87.19 135 LYS A C 1
ATOM 1048 O O . LYS A 1 135 ? -10.601 0.283 20.570 1.00 87.19 135 LYS A O 1
ATOM 1053 N N . ALA A 1 136 ? -9.176 1.381 19.220 1.00 85.94 136 ALA A N 1
ATOM 1054 C CA . ALA A 1 136 ? -8.775 0.229 18.419 1.00 85.94 136 ALA A CA 1
ATOM 1055 C C . ALA A 1 136 ? -7.353 -0.244 18.770 1.00 85.94 136 ALA A C 1
ATOM 1057 O O . ALA A 1 136 ? -6.464 0.547 19.105 1.00 85.94 136 ALA A O 1
ATOM 1058 N N . VAL A 1 137 ? -7.135 -1.555 18.653 1.00 84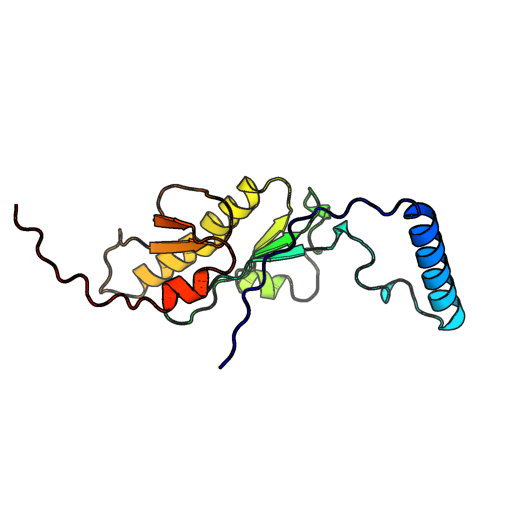.62 137 VAL A N 1
ATOM 1059 C CA . VAL A 1 137 ? -5.812 -2.183 18.757 1.00 84.62 137 VAL A CA 1
ATOM 1060 C C . VAL A 1 137 ? -5.360 -2.580 17.361 1.00 84.62 137 VAL A C 1
ATOM 1062 O O . VAL A 1 137 ? -6.047 -3.339 16.678 1.00 84.62 137 VAL A O 1
ATOM 1065 N N . PHE A 1 138 ? -4.185 -2.107 16.952 1.00 83.19 138 PHE A N 1
ATOM 1066 C CA . PHE A 1 138 ? -3.599 -2.457 15.664 1.00 83.19 138 PHE A CA 1
ATOM 1067 C C . PHE A 1 138 ? -2.385 -3.363 15.864 1.00 83.19 138 PHE A C 1
ATOM 1069 O O . PHE A 1 138 ? -1.402 -2.993 16.513 1.00 83.19 138 PHE A O 1
ATOM 1076 N N . TYR A 1 139 ? -2.472 -4.568 15.303 1.00 79.19 139 TYR A N 1
ATOM 1077 C CA . TYR A 1 139 ? -1.385 -5.538 15.278 1.00 79.19 139 TYR A CA 1
ATOM 1078 C C . TYR A 1 139 ? -0.624 -5.400 13.965 1.00 79.19 139 TYR A C 1
ATOM 1080 O O . TYR A 1 139 ? -1.161 -5.711 12.903 1.00 79.19 139 TYR A O 1
ATOM 1088 N N . ILE A 1 140 ? 0.638 -4.983 14.040 1.00 75.62 140 ILE A N 1
ATOM 1089 C CA . ILE A 1 140 ? 1.506 -4.873 12.867 1.00 75.62 140 ILE A CA 1
ATOM 1090 C C . ILE A 1 140 ? 2.768 -5.717 13.039 1.00 75.62 140 ILE A C 1
ATOM 1092 O O . ILE A 1 140 ? 3.352 -5.807 14.122 1.00 75.62 140 ILE A O 1
ATOM 1096 N N . GLY A 1 141 ? 3.183 -6.351 11.943 1.00 64.88 141 GLY A N 1
ATOM 1097 C CA . GLY A 1 141 ? 4.367 -7.206 11.890 1.00 64.88 141 GLY A CA 1
ATOM 1098 C C . GLY A 1 141 ? 5.700 -6.476 11.698 1.00 64.88 141 GLY A C 1
ATOM 1099 O O . GLY A 1 141 ? 6.712 -7.161 11.577 1.00 64.88 141 GLY A O 1
ATOM 1100 N N . VAL A 1 142 ? 5.738 -5.137 11.626 1.00 57.81 142 VAL A N 1
ATOM 1101 C CA . VAL A 1 142 ? 6.948 -4.346 11.314 1.00 57.81 142 VAL A CA 1
ATOM 1102 C C . VAL A 1 142 ? 6.841 -2.912 11.886 1.00 57.81 142 VAL A C 1
ATOM 1104 O O . VAL A 1 142 ? 5.748 -2.365 11.892 1.00 57.81 142 VAL A O 1
ATOM 1107 N N . TYR A 1 143 ? 7.983 -2.383 12.372 1.00 45.81 143 TYR A N 1
ATOM 1108 C CA . TYR A 1 143 ? 8.372 -1.054 12.924 1.00 45.81 143 TYR A CA 1
ATOM 1109 C C . TYR A 1 143 ? 7.312 -0.066 13.502 1.00 45.81 143 TYR A C 1
ATOM 1111 O O . TYR A 1 143 ? 6.277 0.186 12.895 1.00 45.81 143 TYR A O 1
ATOM 1119 N N . PRO A 1 144 ? 7.586 0.585 14.661 1.00 45.84 144 PRO A N 1
ATOM 1120 C CA . PRO A 1 144 ? 6.585 1.354 15.405 1.00 45.84 144 PRO A CA 1
ATOM 1121 C C . PRO A 1 144 ? 6.338 2.769 14.864 1.00 45.84 144 PRO A C 1
ATOM 1123 O O . PRO A 1 144 ? 7.291 3.534 14.705 1.00 45.84 144 PRO A O 1
ATOM 1126 N N . VAL A 1 145 ? 5.066 3.166 14.689 1.00 49.06 145 VAL A N 1
ATOM 1127 C CA . VAL A 1 145 ? 4.688 4.575 14.460 1.00 49.06 145 VAL A CA 1
ATOM 1128 C C . VAL A 1 145 ? 3.264 4.913 14.979 1.00 49.06 145 VAL A C 1
ATOM 1130 O O . VAL A 1 145 ? 2.324 4.169 14.726 1.00 49.06 145 VAL A O 1
ATOM 1133 N N . HIS A 1 146 ? 3.148 6.085 15.629 1.00 43.59 146 HIS A N 1
ATOM 1134 C CA . HIS A 1 146 ? 1.971 6.924 15.983 1.00 43.59 146 HIS A CA 1
ATOM 1135 C C . HIS A 1 146 ? 1.166 6.724 17.303 1.00 43.59 146 HIS A C 1
ATOM 1137 O O . HIS A 1 146 ? 0.897 5.598 17.713 1.00 43.59 146 HIS A O 1
ATOM 1143 N N . PRO A 1 147 ? 0.745 7.840 17.959 1.00 44.53 147 PRO A N 1
ATOM 1144 C CA . PRO A 1 147 ? -0.164 7.874 19.115 1.00 44.53 147 PRO A CA 1
ATOM 1145 C C . PRO A 1 147 ? -1.652 7.995 18.717 1.00 44.53 147 PRO A C 1
ATOM 1147 O O . PRO A 1 147 ? -1.986 8.691 17.764 1.00 44.53 147 PRO A O 1
ATOM 1150 N N . GLY A 1 148 ? -2.542 7.344 19.479 1.00 47.97 148 GLY A N 1
ATOM 1151 C CA . GLY A 1 148 ? -4.008 7.314 19.276 1.00 47.97 148 GLY A CA 1
ATOM 1152 C C . GLY A 1 148 ? -4.566 5.908 19.015 1.00 47.97 148 GLY A C 1
ATOM 1153 O O . GLY A 1 148 ? -5.738 5.639 19.251 1.00 47.97 148 GLY A O 1
ATOM 1154 N N . ILE A 1 149 ? -3.691 4.988 18.616 1.00 60.59 149 ILE A N 1
ATOM 1155 C CA . ILE A 1 149 ? -3.956 3.564 18.417 1.00 60.59 149 ILE A CA 1
ATOM 1156 C C . ILE A 1 149 ? -3.040 2.804 19.372 1.00 60.59 149 ILE A C 1
ATOM 1158 O O . ILE A 1 149 ? -1.862 3.148 19.503 1.00 60.59 149 ILE A O 1
ATOM 1162 N N . ILE A 1 150 ? -3.555 1.778 20.055 1.00 63.75 150 ILE A N 1
ATOM 1163 C CA . ILE A 1 150 ? -2.682 0.909 20.850 1.00 63.75 150 ILE A CA 1
ATOM 1164 C C . ILE A 1 150 ? -1.952 -0.004 19.869 1.00 63.75 150 ILE A C 1
ATOM 1166 O O . ILE A 1 150 ? -2.526 -0.949 19.324 1.00 63.75 150 ILE A O 1
ATOM 1170 N N . LEU A 1 151 ? -0.685 0.318 19.624 1.00 61.62 151 LEU A N 1
ATOM 1171 C CA . LEU A 1 151 ? 0.177 -0.460 18.753 1.00 61.62 151 LEU A CA 1
ATOM 1172 C C . LEU A 1 151 ? 0.768 -1.636 19.527 1.00 61.62 151 LEU A C 1
ATOM 1174 O O . LEU A 1 151 ? 1.543 -1.444 20.465 1.00 61.62 151 LEU A O 1
ATOM 1178 N N . ILE A 1 152 ? 0.443 -2.857 19.104 1.00 64.81 152 ILE A N 1
ATOM 1179 C CA . ILE A 1 152 ? 1.062 -4.064 19.652 1.00 64.81 152 ILE A CA 1
ATOM 1180 C C . ILE A 1 152 ? 1.998 -4.639 18.597 1.00 64.81 152 ILE A C 1
ATOM 1182 O O . ILE A 1 152 ? 1.568 -5.253 17.618 1.00 64.81 152 ILE A O 1
ATOM 1186 N N . PHE A 1 153 ? 3.299 -4.440 18.811 1.00 63.56 153 PHE A N 1
ATOM 1187 C CA . PHE A 1 153 ? 4.321 -5.063 17.984 1.00 63.56 153 PHE A CA 1
ATOM 1188 C C . PHE A 1 153 ? 4.377 -6.564 18.265 1.00 63.56 153 PHE A C 1
ATOM 1190 O O . PHE A 1 153 ? 4.588 -6.996 19.401 1.00 63.56 153 PHE A O 1
ATOM 1197 N N . VAL A 1 154 ? 4.247 -7.361 17.207 1.00 59.88 154 VAL A N 1
ATOM 1198 C CA . VAL A 1 154 ? 4.482 -8.803 17.259 1.00 59.88 154 VAL A CA 1
ATOM 1199 C C . VAL A 1 154 ? 5.614 -9.120 16.287 1.00 59.88 154 VAL A C 1
ATOM 1201 O O . VAL A 1 154 ? 5.460 -8.857 15.094 1.00 59.88 154 VAL A O 1
ATOM 1204 N N . PRO A 1 155 ? 6.739 -9.700 16.753 1.00 54.38 155 PRO A N 1
ATOM 1205 C CA . PRO A 1 155 ? 7.825 -10.099 15.870 1.00 54.38 155 PRO A CA 1
ATOM 1206 C C . PRO A 1 155 ? 7.320 -10.954 14.704 1.00 54.38 155 PRO A C 1
ATOM 1208 O O . PRO A 1 155 ? 6.412 -11.779 14.872 1.00 54.38 155 PRO A O 1
ATOM 1211 N N . ALA A 1 156 ? 7.935 -10.784 13.532 1.00 50.94 156 ALA A N 1
ATOM 1212 C CA . ALA A 1 156 ? 7.616 -11.566 12.344 1.00 50.94 156 ALA A CA 1
ATOM 1213 C C . ALA A 1 156 ? 7.550 -13.076 12.667 1.00 50.94 156 ALA A C 1
ATOM 1215 O O . ALA A 1 156 ? 8.350 -13.598 13.446 1.00 50.94 156 ALA A O 1
ATOM 1216 N N . ASN A 1 157 ? 6.571 -13.780 12.089 1.00 53.84 157 ASN A N 1
ATOM 1217 C CA . ASN A 1 157 ? 6.265 -15.204 12.324 1.00 53.84 157 ASN A CA 1
ATOM 1218 C C . ASN A 1 157 ? 5.772 -15.594 13.737 1.00 53.84 157 ASN A C 1
ATOM 1220 O O . ASN A 1 157 ? 5.479 -16.769 13.972 1.00 53.84 157 ASN A O 1
ATOM 1224 N N . CYS A 1 158 ? 5.604 -14.654 14.674 1.00 55.47 158 CYS A N 1
ATOM 1225 C CA . CYS A 1 158 ? 5.006 -14.935 15.990 1.00 55.47 158 CYS A CA 1
ATOM 1226 C C . CYS A 1 158 ? 3.487 -14.709 16.039 1.00 55.47 158 CYS A C 1
ATOM 1228 O O . CYS A 1 158 ? 2.843 -15.107 17.010 1.00 55.47 158 CYS A O 1
ATOM 1230 N N . MET A 1 159 ? 2.899 -14.147 14.983 1.00 54.91 159 MET A N 1
ATOM 1231 C CA . MET A 1 159 ? 1.486 -13.762 14.928 1.00 54.91 159 MET A CA 1
ATOM 1232 C C . MET A 1 159 ? 0.527 -14.932 15.231 1.00 54.91 159 MET A C 1
ATOM 1234 O O . MET A 1 159 ? -0.324 -14.833 16.112 1.00 54.91 159 MET A O 1
ATOM 1238 N N . GLY A 1 160 ? 0.739 -16.104 14.621 1.00 56.19 160 GLY A N 1
ATOM 1239 C CA . GLY A 1 160 ? -0.072 -17.302 14.894 1.00 56.19 160 GLY A CA 1
ATOM 1240 C C . GLY A 1 160 ? 0.054 -17.856 16.323 1.00 56.19 160 GLY A C 1
ATOM 1241 O O . GLY A 1 160 ? -0.830 -18.578 16.782 1.00 56.19 160 GLY A O 1
ATOM 1242 N N . LYS A 1 161 ? 1.129 -17.526 17.055 1.00 57.59 161 LYS A N 1
ATOM 1243 C CA . LYS A 1 161 ? 1.292 -17.909 18.470 1.00 57.59 161 LYS A CA 1
ATOM 1244 C C . LYS A 1 161 ? 0.495 -16.993 19.399 1.00 57.59 161 LYS A C 1
ATOM 1246 O O . LYS A 1 161 ? 0.027 -17.467 20.430 1.00 57.59 161 LYS A O 1
ATOM 1251 N N . VAL A 1 162 ? 0.322 -15.723 19.021 1.00 57.47 162 VAL A N 1
ATOM 1252 C CA . VAL A 1 162 ? -0.525 -14.761 19.744 1.00 57.47 162 VAL A CA 1
ATOM 1253 C C . VAL A 1 162 ? -1.991 -15.171 19.622 1.00 57.47 162 VAL A C 1
ATOM 1255 O O . VAL A 1 162 ? -2.632 -15.383 20.643 1.00 57.47 162 VAL A O 1
ATOM 1258 N N . TYR A 1 163 ? -2.484 -15.434 18.405 1.00 49.47 163 TYR A N 1
ATOM 1259 C CA . TYR A 1 163 ? -3.876 -15.861 18.187 1.00 49.47 163 TYR A CA 1
ATOM 1260 C C . TYR A 1 163 ? -4.255 -17.176 18.893 1.00 49.47 163 TYR A C 1
ATOM 1262 O O . TYR A 1 163 ? -5.415 -17.385 19.240 1.00 49.47 163 TYR A O 1
ATOM 1270 N N . ARG A 1 164 ? -3.290 -18.080 19.125 1.00 41.69 164 ARG A N 1
ATOM 1271 C CA . ARG A 1 164 ? -3.532 -19.355 19.828 1.00 41.69 164 ARG A CA 1
ATOM 1272 C C . ARG A 1 164 ? -3.685 -19.208 21.339 1.00 41.69 164 ARG A C 1
ATOM 1274 O O . ARG A 1 164 ? -4.291 -20.079 21.962 1.00 41.69 164 ARG A O 1
ATOM 1281 N N . LYS A 1 165 ? -3.169 -18.133 21.939 1.00 42.69 165 LYS A N 1
ATOM 1282 C CA . LYS A 1 165 ? -3.510 -17.777 23.316 1.00 42.69 165 LYS A CA 1
ATOM 1283 C C . LYS A 1 165 ? -4.867 -17.077 23.268 1.00 42.69 165 LYS A C 1
ATOM 1285 O O . LYS A 1 165 ? -4.927 -15.876 23.043 1.00 42.69 165 LYS A O 1
ATOM 1290 N N . ARG A 1 166 ? -5.961 -17.838 23.417 1.00 34.69 166 ARG A N 1
ATOM 1291 C CA . ARG A 1 166 ? -7.311 -17.267 23.581 1.00 34.69 166 ARG A CA 1
ATOM 1292 C C . ARG A 1 166 ? -7.246 -16.120 24.590 1.00 34.69 166 ARG A C 1
ATOM 1294 O O . ARG A 1 166 ? -6.756 -16.327 25.699 1.00 34.69 166 ARG A O 1
ATOM 1301 N N . ILE A 1 167 ? -7.807 -14.965 24.235 1.00 41.16 167 ILE A N 1
ATOM 1302 C CA . ILE A 1 167 ? -8.278 -13.986 25.216 1.00 41.16 167 ILE A CA 1
ATOM 1303 C C . ILE A 1 167 ? -9.454 -14.665 25.929 1.00 41.16 167 ILE A C 1
ATOM 1305 O O . ILE A 1 167 ? -10.606 -14.554 25.521 1.00 41.16 167 ILE A O 1
ATOM 1309 N N . GLN A 1 168 ? -9.157 -15.498 26.925 1.00 32.00 168 GLN A N 1
ATOM 1310 C CA . GLN A 1 168 ? -10.154 -15.910 27.900 1.00 32.00 168 GLN A CA 1
ATOM 1311 C C . GLN A 1 168 ? -10.437 -14.667 28.741 1.00 32.00 168 GLN A C 1
ATOM 1313 O O . GLN A 1 168 ? -9.544 -14.198 29.438 1.00 32.00 168 GLN A O 1
ATOM 1318 N N . SER A 1 169 ? -11.630 -14.095 28.551 1.00 35.88 169 SER A N 1
ATOM 1319 C CA . SER A 1 169 ? -12.332 -13.170 29.452 1.00 35.88 169 SER A CA 1
ATOM 1320 C C . SER A 1 169 ? -11.459 -12.539 30.542 1.00 35.88 169 SER A C 1
ATOM 1322 O O . SER A 1 169 ? -11.251 -13.140 31.598 1.00 35.88 169 SER A O 1
ATOM 1324 N N . VAL A 1 170 ? -11.011 -11.298 30.338 1.00 35.56 170 VAL A N 1
ATOM 1325 C CA . VAL A 1 170 ? -10.445 -10.491 31.429 1.00 35.56 170 VAL A CA 1
ATOM 1326 C C . VAL A 1 170 ? -11.607 -9.926 32.255 1.00 35.56 170 VAL A C 1
ATOM 1328 O O . VAL A 1 170 ? -11.883 -8.735 32.259 1.00 35.56 170 VAL A O 1
ATOM 1331 N N . GLY A 1 171 ? -12.349 -10.827 32.900 1.00 35.38 171 GLY A N 1
ATOM 1332 C CA . GLY A 1 171 ? -13.195 -10.539 34.049 1.00 35.38 171 GLY A CA 1
ATOM 1333 C C . GLY A 1 171 ? -12.368 -10.852 35.286 1.00 35.38 171 GLY A C 1
ATOM 1334 O O . GLY A 1 171 ? -12.384 -11.976 35.775 1.00 35.38 171 GLY A O 1
ATOM 1335 N N . GLY A 1 172 ? -11.570 -9.885 35.725 1.00 28.56 172 GLY A N 1
ATOM 1336 C CA . GLY A 1 172 ? -10.698 -10.016 36.885 1.00 28.56 172 GLY A CA 1
ATOM 1337 C C . GLY A 1 172 ? -10.630 -8.682 37.599 1.00 28.56 172 GLY A C 1
ATOM 1338 O O . GLY A 1 172 ? -9.890 -7.794 37.189 1.00 28.56 172 GLY A O 1
ATOM 1339 N N . VAL A 1 173 ? -11.465 -8.557 38.625 1.00 32.22 173 VAL A N 1
ATOM 1340 C CA . VAL A 1 173 ? -11.475 -7.477 39.610 1.00 32.22 173 VAL A CA 1
ATOM 1341 C C . VAL A 1 173 ? -10.052 -7.279 40.137 1.00 32.22 173 VAL A C 1
ATOM 1343 O O . VAL A 1 173 ? -9.459 -8.210 40.679 1.00 32.22 173 VAL A O 1
ATOM 1346 N N . PHE A 1 174 ? -9.501 -6.077 39.969 1.00 31.59 174 PHE A N 1
ATOM 1347 C CA . PHE A 1 174 ? -8.340 -5.644 40.739 1.00 31.59 174 PHE A CA 1
ATOM 1348 C C . PHE A 1 174 ? -8.859 -5.097 42.067 1.00 31.59 174 PHE A C 1
ATOM 1350 O O . PHE A 1 174 ? -9.280 -3.944 42.146 1.00 31.59 174 PHE A O 1
ATOM 1357 N N . ASP A 1 175 ? -8.868 -5.946 43.092 1.00 31.58 175 ASP A N 1
ATOM 1358 C CA . ASP A 1 175 ? -8.971 -5.493 44.475 1.00 31.58 175 ASP A CA 1
ATOM 1359 C C . ASP A 1 175 ? -7.569 -5.127 44.987 1.00 31.58 175 ASP A C 1
ATOM 1361 O O . ASP A 1 175 ? -6.674 -5.970 44.990 1.00 31.58 175 ASP A O 1
ATOM 1365 N N . LYS A 1 176 ? -7.465 -3.847 45.374 1.00 36.06 176 LYS A N 1
ATOM 1366 C CA . LYS A 1 176 ? -6.495 -3.124 46.227 1.00 36.06 176 LYS A CA 1
ATOM 1367 C C . LYS A 1 176 ? -5.001 -3.444 46.139 1.00 36.06 176 LYS A C 1
ATOM 1369 O O . LYS A 1 176 ? -4.565 -4.487 46.668 1.00 36.06 176 LYS A O 1
#

Foldseek 3Di:
DDDDDDDDDPDPDDQPPCNVVVVVVVVVVVVCCCVVVVPDPVPDPPPDLQQDWDKDWDADPVGDTWQIETEGADQDPVSWDDCPPPCNVVSVVSQYHYYYCNDPQVSVVCCCVRIVVVVVQVVQVVDPVHDNLDAEEDEDQDDDDDDSHNYDHDHPPCVVVVVVPDPPDPPDDPDD

Radius of gyration: 22.5 Å; chains: 1; bounding box: 56×44×78 Å

Secondary structure (DSSP, 8-state):
---PPPPP-----PPPTTHHHHHHHHHHHHHHHHHHTT--GGG--S--GGG-EEEE--B-TTSPBPPPEEEESSSSGGGSPPTTSTTHHHHHHTTPEEEE-S-HHHHHHHHIIIIIHHHHHHHHHH-TTS-TTPPPEEEESS----SSSEEEE--TT-HHHHHHS-----------